Protein AF-A0A0P9PLM7-F1 (afdb_monomer_lite)

Secondary structure (DSSP, 8-state):
--------TT---S---SSSHHHHHHHHHHHHHTT-HHHHHHHHTTBTSTTSB--TT--SPPPSS--S----HHHHHHHHHHT----B-HHHHTTS-HHHHHTS-HHHH-SS---BSS-----PPPTT----TTSTTSS--

Foldseek 3Di:
DDDPPPVPVDPPPPPDDQDDDVLVVLLLVLLVLLVNNPVLLVLQQQELDVVRYHQPDDPDDRDPDDDRGRDGSVSSNVSSQVRHDAEDEVVNPVVDDPVRVVPDDPVRVDPGYHDHPDDPDPPPPPPPDDDDPPPPPPPDD

Sequence (141 aa):
MPESKVLLQGSQTDGTPAGGWPALSAVNKHLLHQHVLIKGNRTLLSMNKPGGFDCPSCSWPDPKKPHTFEYCENGAKALAWESTKKRVTPEFFARHTVSELATWKQKAVLPSRCATTQPLTNTCPSPGTRRSPRSAQSCAA

pLDDT: mean 70.5, std 19.1, range [29.73, 92.06]

Organism: NCBI:txid264451

Radius of gyration: 21.12 Å; chains: 1; bounding box: 61×37×47 Å

Structure (mmCIF, N/CA/C/O backbone):
data_AF-A0A0P9PLM7-F1
#
_entry.id   AF-A0A0P9PLM7-F1
#
loop_
_atom_site.group_PDB
_atom_site.id
_atom_site.type_symbol
_atom_site.label_atom_id
_atom_site.label_alt_id
_atom_site.label_comp_id
_atom_site.label_asym_id
_atom_site.label_entity_id
_atom_site.label_seq_id
_atom_site.pdbx_PDB_ins_code
_atom_site.Cartn_x
_atom_site.Cartn_y
_atom_site.Cartn_z
_atom_site.occupancy
_atom_site.B_iso_or_equiv
_atom_site.auth_seq_id
_atom_site.auth_comp_id
_atom_site.auth_asym_id
_atom_site.auth_atom_id
_atom_site.pdbx_PDB_model_num
ATOM 1 N N . MET A 1 1 ? 8.223 26.506 28.404 1.00 34.44 1 MET A N 1
ATOM 2 C CA . MET A 1 1 ? 7.421 25.383 27.872 1.00 34.44 1 MET A CA 1
ATOM 3 C C . MET A 1 1 ? 8.406 24.427 27.217 1.00 34.44 1 MET A C 1
ATOM 5 O O . MET A 1 1 ? 9.002 24.849 26.236 1.00 34.44 1 MET A O 1
ATOM 9 N N . PRO A 1 2 ? 8.723 23.250 27.787 1.00 43.53 2 PRO A N 1
ATOM 10 C CA . PRO A 1 2 ? 9.725 22.387 27.177 1.00 43.53 2 PRO A CA 1
ATOM 11 C C . PRO A 1 2 ? 9.140 21.746 25.915 1.00 43.53 2 PRO A C 1
ATOM 13 O O . PRO A 1 2 ? 8.027 21.222 25.934 1.00 43.53 2 PRO A O 1
ATOM 16 N N . GLU A 1 3 ? 9.891 21.837 24.821 1.00 45.88 3 GLU A N 1
ATOM 17 C CA . GLU A 1 3 ? 9.568 21.252 23.525 1.00 45.88 3 GLU A CA 1
ATOM 18 C C . GLU A 1 3 ? 9.430 19.733 23.662 1.00 45.88 3 GLU A C 1
AT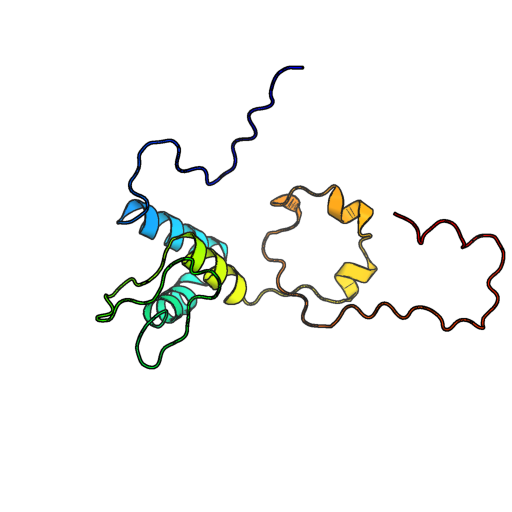OM 20 O O . GLU A 1 3 ? 10.404 19.000 23.848 1.00 45.88 3 GLU A O 1
ATOM 25 N N . SER A 1 4 ? 8.198 19.236 23.574 1.00 47.47 4 SER A N 1
ATOM 26 C CA . SER A 1 4 ? 7.952 17.813 23.408 1.00 47.47 4 SER A CA 1
ATOM 27 C C . SER A 1 4 ? 8.501 17.400 22.044 1.00 47.47 4 SER A C 1
ATOM 29 O O . SER A 1 4 ? 7.875 17.672 21.017 1.00 47.47 4 SER A O 1
ATOM 31 N N . LYS A 1 5 ? 9.661 16.732 22.024 1.00 44.88 5 LYS A N 1
ATOM 32 C CA . LYS A 1 5 ? 10.126 15.953 20.870 1.00 44.88 5 LYS A CA 1
ATOM 33 C C . LYS A 1 5 ? 9.102 14.856 20.588 1.00 44.88 5 LYS A C 1
ATOM 35 O O . LYS A 1 5 ? 9.224 13.724 21.054 1.00 44.88 5 LYS A O 1
ATOM 40 N N . VAL A 1 6 ? 8.071 15.198 19.826 1.00 44.78 6 VAL A N 1
ATOM 41 C CA . VAL A 1 6 ? 7.269 14.219 19.109 1.00 44.78 6 VAL A CA 1
ATOM 42 C C . VAL A 1 6 ? 8.224 13.612 18.092 1.00 44.78 6 VAL A C 1
ATOM 44 O O . VAL A 1 6 ? 8.564 14.241 17.094 1.00 44.78 6 VAL A O 1
ATOM 47 N N . LEU A 1 7 ? 8.722 12.411 18.385 1.00 40.00 7 LEU A N 1
ATOM 48 C CA . LEU A 1 7 ? 9.387 11.568 17.399 1.00 40.00 7 LEU A CA 1
ATOM 49 C C . LEU A 1 7 ? 8.360 11.292 16.299 1.00 40.00 7 LEU A C 1
ATOM 51 O O . LEU A 1 7 ? 7.539 10.382 16.416 1.00 40.00 7 LEU A O 1
ATOM 55 N N . LEU A 1 8 ? 8.368 12.128 15.260 1.00 42.78 8 LEU A N 1
ATOM 56 C CA . LEU A 1 8 ? 7.643 11.875 14.028 1.00 42.78 8 LEU A CA 1
ATOM 57 C C . LEU A 1 8 ? 8.208 10.576 13.474 1.00 42.78 8 LEU A C 1
ATOM 59 O O . LEU A 1 8 ? 9.338 10.517 12.992 1.00 42.78 8 LEU A O 1
ATOM 63 N N . GLN A 1 9 ? 7.440 9.508 13.638 1.00 43.66 9 GLN A N 1
ATOM 64 C CA . GLN A 1 9 ? 7.828 8.175 13.223 1.00 43.66 9 GLN A CA 1
ATOM 65 C C . GLN A 1 9 ? 7.875 8.163 11.688 1.00 43.66 9 GLN A C 1
ATOM 67 O O . GLN A 1 9 ? 6.863 7.940 11.028 1.00 43.66 9 GLN A O 1
ATOM 72 N N . GLY A 1 10 ? 9.045 8.499 11.138 1.00 45.50 10 GLY A N 1
ATOM 73 C CA . GLY A 1 10 ? 9.268 8.713 9.708 1.00 45.50 10 GLY A CA 1
ATOM 74 C C . GL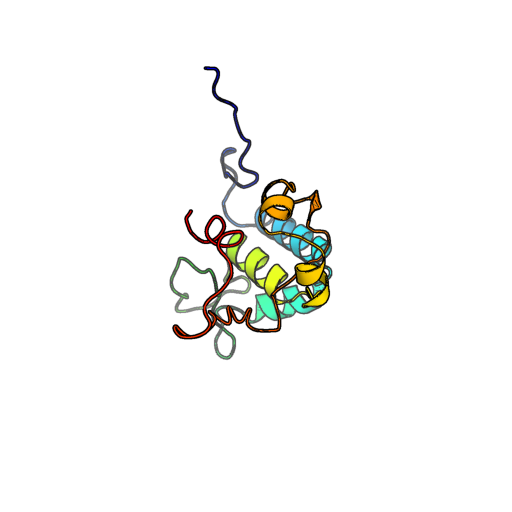Y A 1 10 ? 10.227 9.853 9.342 1.00 45.50 10 GLY A C 1
ATOM 75 O O . GLY A 1 10 ? 10.494 10.020 8.156 1.00 45.50 10 GLY A O 1
ATOM 76 N N . SER A 1 11 ? 10.757 10.644 10.289 1.00 48.56 11 SER A N 1
ATOM 77 C CA . SER A 1 11 ? 11.808 11.608 9.936 1.00 48.56 11 SER A CA 1
ATOM 78 C C . SER A 1 11 ? 13.135 10.879 9.708 1.00 48.56 11 SER A C 1
ATOM 80 O O . SER A 1 11 ? 13.689 10.299 10.639 1.00 48.56 11 SER A O 1
ATOM 82 N N . GLN A 1 12 ? 13.629 10.931 8.471 1.00 53.66 12 GLN A N 1
ATOM 83 C CA . GLN A 1 12 ? 14.920 10.415 7.995 1.00 53.66 12 GLN A CA 1
ATOM 84 C C . GLN A 1 12 ? 16.101 11.178 8.638 1.00 53.66 12 GLN A C 1
ATOM 86 O O . GLN A 1 12 ? 16.840 11.888 7.961 1.00 53.66 12 GLN A O 1
ATOM 91 N N . THR A 1 13 ? 16.234 11.148 9.965 1.00 50.28 13 THR A N 1
ATOM 92 C CA . THR A 1 13 ? 17.175 12.004 10.715 1.00 50.28 13 THR A CA 1
ATOM 93 C C . THR A 1 13 ? 18.515 11.341 11.024 1.00 50.28 13 THR A C 1
ATOM 95 O O . THR A 1 13 ? 19.354 11.959 11.667 1.00 50.28 13 THR A O 1
ATOM 98 N N . ASP A 1 14 ? 18.737 10.100 10.595 1.00 54.41 14 ASP A N 1
ATOM 99 C CA . ASP A 1 14 ? 19.935 9.308 10.904 1.00 54.41 14 ASP A CA 1
ATOM 100 C C . ASP A 1 14 ? 20.930 9.196 9.733 1.00 54.41 14 ASP A C 1
ATOM 102 O O . ASP A 1 14 ? 21.870 8.408 9.791 1.00 54.41 14 ASP A O 1
ATOM 106 N N . GLY A 1 15 ? 20.758 9.997 8.674 1.00 56.22 15 GLY A N 1
ATOM 107 C CA . GLY A 1 15 ? 21.659 9.991 7.513 1.00 56.22 15 GLY A CA 1
ATOM 108 C C . GLY A 1 15 ? 21.602 8.696 6.697 1.00 56.22 15 GLY A C 1
ATOM 109 O O . GLY A 1 15 ? 22.450 8.473 5.831 1.00 56.22 15 GLY A O 1
ATOM 110 N N . THR A 1 16 ? 20.616 7.834 6.959 1.00 60.97 16 THR A N 1
ATOM 111 C CA . THR A 1 16 ? 20.413 6.616 6.183 1.00 60.97 16 THR A CA 1
ATOM 112 C C . THR A 1 16 ? 19.925 6.954 4.770 1.00 60.97 16 THR A C 1
ATOM 114 O O . THR A 1 16 ? 19.148 7.896 4.579 1.00 60.97 16 THR A O 1
ATOM 117 N N . PRO A 1 17 ? 20.381 6.217 3.738 1.00 60.41 17 PRO A N 1
ATOM 118 C CA . PRO A 1 17 ? 19.915 6.437 2.378 1.00 60.41 17 PRO A CA 1
ATOM 119 C C . PRO A 1 17 ? 18.392 6.308 2.284 1.00 60.41 17 PRO A C 1
ATOM 121 O O . PRO A 1 17 ? 17.804 5.354 2.789 1.00 60.41 17 PRO A O 1
ATOM 124 N N . ALA A 1 18 ? 17.754 7.233 1.564 1.00 62.78 18 ALA A N 1
ATOM 125 C CA . ALA A 1 18 ? 16.307 7.209 1.339 1.00 62.78 18 ALA A CA 1
ATOM 126 C C . ALA A 1 18 ? 15.826 6.012 0.486 1.00 62.78 18 ALA A C 1
ATOM 128 O O . ALA A 1 18 ? 14.624 5.784 0.360 1.00 62.78 18 ALA A O 1
ATOM 129 N N . GLY A 1 19 ? 16.755 5.245 -0.093 1.00 71.44 19 GLY A N 1
ATOM 130 C CA . GLY A 1 19 ? 16.495 4.056 -0.899 1.00 71.44 19 GLY A CA 1
ATOM 131 C C . GLY A 1 19 ? 17.490 2.928 -0.615 1.00 71.44 19 GLY A C 1
ATOM 132 O O . GLY A 1 19 ? 18.464 3.095 0.115 1.00 71.44 19 GLY A O 1
ATOM 133 N N . GLY A 1 20 ? 17.245 1.757 -1.203 1.00 79.31 20 GLY A N 1
ATOM 134 C CA . GLY A 1 20 ? 18.077 0.562 -1.029 1.00 79.31 20 GLY A CA 1
ATOM 135 C C . GLY A 1 20 ? 17.477 -0.469 -0.071 1.00 79.31 20 GLY A C 1
ATOM 136 O O . GLY A 1 20 ? 16.286 -0.446 0.242 1.00 79.31 20 GLY A O 1
ATOM 137 N N . TRP A 1 21 ? 18.305 -1.412 0.380 1.00 83.75 21 TRP A N 1
ATOM 138 C CA . TRP A 1 21 ? 17.864 -2.553 1.194 1.00 83.75 21 TRP A CA 1
ATOM 139 C C . TRP A 1 21 ? 17.117 -2.182 2.489 1.00 83.75 21 TRP A C 1
ATOM 141 O O . TRP A 1 21 ? 16.093 -2.813 2.768 1.00 83.75 21 TRP A O 1
ATOM 151 N N . PRO A 1 22 ? 17.550 -1.169 3.266 1.00 81.81 22 PRO A N 1
ATOM 152 C CA . PRO A 1 22 ? 16.818 -0.740 4.459 1.00 81.81 22 PRO A CA 1
ATOM 153 C C . PRO A 1 22 ? 15.398 -0.254 4.141 1.00 81.81 22 PRO A C 1
ATOM 155 O O . PRO A 1 22 ? 14.443 -0.679 4.795 1.00 81.81 22 PRO A O 1
ATOM 158 N N . ALA A 1 23 ? 15.241 0.548 3.083 1.00 81.12 23 ALA A N 1
ATOM 159 C CA . ALA A 1 23 ? 13.938 1.029 2.627 1.00 81.12 23 ALA A CA 1
ATOM 160 C C . ALA A 1 23 ? 13.044 -0.131 2.154 1.00 81.12 23 ALA A C 1
ATOM 162 O O . ALA A 1 23 ? 11.874 -0.212 2.527 1.00 81.12 23 ALA A O 1
ATOM 163 N N . LEU A 1 24 ? 13.599 -1.093 1.407 1.00 84.19 24 LEU A N 1
ATOM 164 C CA . LEU A 1 24 ? 12.857 -2.278 0.965 1.00 84.19 24 LEU A CA 1
ATOM 165 C C . LEU A 1 24 ? 12.391 -3.148 2.146 1.00 84.19 24 LEU A C 1
ATOM 167 O O . LEU A 1 24 ? 11.263 -3.645 2.152 1.00 84.19 24 LEU A O 1
ATOM 171 N N . SER A 1 25 ? 13.232 -3.307 3.170 1.00 86.19 25 SER A N 1
ATOM 172 C CA . SER A 1 25 ? 12.879 -4.022 4.402 1.00 86.19 25 SER A CA 1
ATOM 173 C C . SER A 1 25 ? 11.742 -3.324 5.159 1.00 86.19 25 SER A C 1
ATOM 175 O O . SER A 1 25 ? 10.770 -3.972 5.562 1.00 86.19 25 SER A O 1
ATOM 177 N N . ALA A 1 26 ? 11.801 -1.994 5.280 1.00 83.94 26 ALA A N 1
ATOM 178 C CA . ALA A 1 26 ? 10.741 -1.192 5.890 1.00 83.94 26 ALA A CA 1
ATOM 179 C C . ALA A 1 26 ? 9.404 -1.336 5.139 1.00 83.94 26 ALA A C 1
ATOM 181 O O . ALA A 1 26 ? 8.357 -1.544 5.764 1.00 83.94 26 ALA A O 1
ATOM 182 N N . VAL A 1 27 ? 9.442 -1.320 3.803 1.00 87.38 27 VAL A N 1
ATOM 183 C CA . VAL A 1 27 ? 8.273 -1.571 2.949 1.00 87.38 27 VAL A CA 1
ATOM 184 C C . VAL A 1 27 ? 7.697 -2.965 3.190 1.00 87.38 27 VAL A C 1
ATOM 186 O O . VAL A 1 27 ? 6.504 -3.091 3.468 1.00 87.38 27 VAL A O 1
ATOM 189 N N . ASN A 1 28 ? 8.523 -4.013 3.161 1.00 88.75 28 ASN A N 1
ATOM 190 C CA . ASN A 1 28 ? 8.067 -5.387 3.393 1.00 88.75 28 ASN A CA 1
ATOM 191 C C . ASN A 1 28 ? 7.445 -5.571 4.781 1.00 88.75 28 ASN A C 1
ATOM 193 O O . ASN A 1 28 ? 6.402 -6.216 4.909 1.00 88.75 28 ASN A O 1
ATOM 197 N N . LYS A 1 29 ? 8.022 -4.951 5.817 1.00 86.62 29 LYS A N 1
ATOM 198 C CA . LYS A 1 29 ? 7.432 -4.929 7.161 1.00 86.62 29 LYS A CA 1
ATOM 199 C C . LYS A 1 29 ? 6.050 -4.278 7.151 1.00 86.62 29 LYS A C 1
ATOM 201 O O . LYS A 1 29 ? 5.127 -4.786 7.785 1.00 86.62 29 LYS A O 1
ATOM 206 N N . HIS A 1 30 ? 5.871 -3.191 6.406 1.00 85.00 30 HIS A N 1
ATOM 207 C CA . HIS A 1 30 ? 4.572 -2.538 6.298 1.00 85.00 30 HIS A CA 1
ATOM 208 C C . HIS A 1 30 ? 3.545 -3.391 5.533 1.00 85.00 30 HIS A C 1
ATOM 210 O O . HIS A 1 30 ? 2.410 -3.544 5.986 1.00 85.00 30 HIS A O 1
ATOM 216 N N . LEU A 1 31 ? 3.947 -4.022 4.426 1.00 86.62 31 LEU A N 1
ATOM 217 C CA . LEU A 1 31 ? 3.097 -4.945 3.667 1.00 86.62 31 LEU A CA 1
ATOM 218 C C . LEU A 1 31 ? 2.656 -6.154 4.507 1.00 86.62 31 LEU A C 1
ATOM 220 O O . LEU A 1 31 ? 1.500 -6.579 4.422 1.00 86.62 31 LEU A O 1
ATOM 224 N N . LEU A 1 32 ? 3.555 -6.679 5.345 1.00 88.00 32 LEU A N 1
ATOM 225 C CA . LEU A 1 32 ? 3.252 -7.711 6.338 1.00 88.00 32 LEU A CA 1
ATOM 226 C C . LEU A 1 32 ? 2.214 -7.224 7.352 1.00 88.00 32 LEU A C 1
ATOM 228 O O . LEU A 1 32 ? 1.185 -7.874 7.528 1.00 88.00 32 LEU A O 1
ATOM 232 N N . HIS A 1 33 ? 2.426 -6.053 7.960 1.00 84.00 33 HIS A N 1
ATOM 233 C CA . HIS A 1 33 ? 1.470 -5.462 8.905 1.00 84.00 33 HIS A CA 1
ATOM 234 C C . HIS A 1 33 ? 0.071 -5.287 8.283 1.00 84.00 33 HIS A C 1
ATOM 236 O O . HIS A 1 33 ? -0.948 -5.553 8.930 1.00 84.00 33 HIS A O 1
ATOM 242 N N . GLN A 1 34 ? -0.003 -4.910 7.005 1.00 83.12 34 GLN A N 1
ATOM 243 C CA . GLN A 1 34 ? -1.268 -4.736 6.286 1.00 83.12 34 GLN A CA 1
ATOM 244 C C . GLN A 1 34 ? -1.870 -6.033 5.722 1.00 83.12 34 GLN A C 1
ATOM 246 O O . GLN A 1 34 ? -2.978 -5.992 5.183 1.00 83.12 34 GLN A O 1
ATOM 251 N N . HIS A 1 35 ? -1.212 -7.184 5.916 1.00 85.56 35 HIS A N 1
ATOM 252 C CA . HIS A 1 35 ? -1.635 -8.505 5.430 1.00 85.56 35 HIS A CA 1
ATOM 253 C C . HIS A 1 35 ? -1.758 -8.574 3.897 1.00 85.56 35 HIS A C 1
ATOM 255 O O . HIS A 1 35 ? -2.636 -9.242 3.350 1.00 85.56 35 HIS A O 1
ATOM 261 N N . VAL A 1 36 ? -0.871 -7.870 3.189 1.00 87.88 36 VAL A N 1
ATOM 262 C CA . VAL A 1 36 ? -0.859 -7.776 1.720 1.00 87.88 36 VAL A CA 1
ATOM 263 C C . VAL A 1 36 ? 0.513 -8.090 1.130 1.00 87.88 36 VAL A C 1
ATOM 265 O O . VAL A 1 36 ? 0.806 -7.651 0.029 1.00 87.88 36 VAL A O 1
ATOM 268 N N . LEU A 1 37 ? 1.362 -8.865 1.812 1.00 89.81 37 LEU A N 1
ATOM 269 C CA . LEU A 1 37 ? 2.743 -9.096 1.368 1.00 89.81 37 LEU A CA 1
ATOM 270 C C . LEU A 1 37 ? 2.850 -9.585 -0.085 1.00 89.81 37 LEU A C 1
ATOM 272 O O . LEU A 1 37 ? 3.600 -9.007 -0.862 1.00 89.81 37 LEU A O 1
ATOM 276 N N . ILE A 1 38 ? 2.085 -10.609 -0.470 1.00 89.81 38 ILE A N 1
ATOM 277 C CA . ILE A 1 38 ? 2.164 -11.181 -1.825 1.00 89.81 38 ILE A CA 1
ATOM 278 C C . ILE A 1 38 ? 1.499 -10.252 -2.847 1.00 89.81 38 ILE A C 1
ATOM 280 O O . ILE A 1 38 ? 2.129 -9.827 -3.814 1.00 89.81 38 ILE A O 1
ATOM 284 N N . LYS A 1 39 ? 0.219 -9.916 -2.626 1.00 88.69 39 LYS A N 1
ATOM 285 C CA . LYS A 1 39 ? -0.560 -9.082 -3.555 1.00 88.69 39 LYS A CA 1
ATOM 286 C C . LYS A 1 39 ? 0.055 -7.689 -3.701 1.00 88.69 39 LYS A C 1
ATOM 288 O O . LYS A 1 39 ? 0.211 -7.216 -4.815 1.00 88.69 39 LYS A O 1
ATOM 293 N N . GLY A 1 40 ? 0.434 -7.071 -2.588 1.00 88.75 40 GLY A N 1
ATOM 294 C CA . GLY A 1 40 ? 1.054 -5.754 -2.540 1.00 88.75 40 GLY A CA 1
ATOM 295 C C . GLY A 1 40 ? 2.398 -5.728 -3.257 1.00 88.75 40 GLY A C 1
ATOM 296 O O . GLY A 1 40 ? 2.581 -4.861 -4.097 1.00 88.75 40 GLY A O 1
ATOM 297 N N . ASN A 1 41 ? 3.288 -6.708 -3.044 1.00 91.00 41 ASN A N 1
ATOM 298 C CA . ASN A 1 41 ? 4.545 -6.768 -3.802 1.00 91.00 41 ASN A CA 1
ATOM 299 C C . ASN A 1 41 ? 4.318 -6.972 -5.307 1.00 91.00 41 ASN A C 1
ATOM 301 O O . ASN A 1 41 ? 4.965 -6.311 -6.114 1.00 91.00 41 ASN A O 1
ATOM 305 N N . ARG A 1 42 ? 3.370 -7.826 -5.713 1.00 91.62 42 ARG A N 1
ATOM 306 C CA . ARG A 1 42 ? 3.021 -7.981 -7.137 1.00 91.62 42 ARG A CA 1
ATOM 307 C C . ARG A 1 42 ? 2.521 -6.666 -7.746 1.00 91.62 42 ARG A C 1
ATOM 309 O O . ARG A 1 42 ? 2.901 -6.324 -8.864 1.00 91.62 42 ARG A O 1
ATOM 316 N N . THR A 1 43 ? 1.686 -5.938 -7.013 1.00 91.25 43 THR A N 1
ATOM 317 C CA . THR A 1 43 ? 1.175 -4.636 -7.444 1.00 91.25 43 THR A CA 1
ATOM 318 C C . THR A 1 43 ? 2.296 -3.590 -7.489 1.00 91.25 43 THR A C 1
ATOM 320 O O . THR A 1 43 ? 2.411 -2.889 -8.485 1.00 91.25 43 THR A O 1
ATOM 323 N N . LEU A 1 44 ? 3.197 -3.550 -6.502 1.00 91.19 44 LEU A N 1
ATOM 324 C CA . LEU A 1 44 ? 4.378 -2.674 -6.505 1.00 91.19 44 LEU A CA 1
ATOM 325 C C . LEU A 1 44 ? 5.282 -2.912 -7.713 1.00 91.19 44 LEU A C 1
ATOM 327 O O . LEU A 1 44 ? 5.754 -1.965 -8.331 1.00 91.19 44 LEU A O 1
ATOM 331 N N . LEU A 1 45 ? 5.485 -4.173 -8.096 1.00 92.06 45 LEU A N 1
ATOM 332 C CA . LEU A 1 45 ? 6.269 -4.520 -9.280 1.00 92.06 45 LEU A CA 1
ATOM 333 C C . LEU A 1 45 ? 5.613 -4.092 -10.596 1.00 92.06 45 LEU A C 1
ATOM 335 O O . LEU A 1 45 ? 6.293 -4.137 -11.616 1.00 92.06 45 LEU A O 1
ATOM 339 N N . SER A 1 46 ? 4.338 -3.703 -10.586 1.00 91.19 46 SER A N 1
ATOM 340 C CA . SER A 1 46 ? 3.619 -3.166 -11.749 1.00 91.19 46 SER A CA 1
ATOM 341 C C . SER A 1 46 ? 3.459 -1.642 -11.682 1.00 91.19 46 SER A C 1
ATOM 343 O O . SER A 1 46 ? 2.886 -1.055 -12.591 1.00 91.19 46 SER A O 1
ATOM 345 N N . MET A 1 47 ? 3.926 -1.001 -10.612 1.00 90.75 47 MET A N 1
ATOM 346 C CA . MET A 1 47 ? 3.786 0.437 -10.402 1.00 90.75 47 MET A CA 1
ATOM 347 C C . MET A 1 47 ? 4.848 1.203 -11.195 1.00 90.75 47 MET A C 1
ATOM 349 O O . MET A 1 47 ? 6.000 0.767 -11.221 1.00 90.75 47 MET A O 1
ATOM 353 N N . ASN A 1 48 ? 4.465 2.323 -11.816 1.00 89.62 48 ASN A N 1
ATOM 354 C CA . ASN A 1 48 ? 5.331 3.199 -12.619 1.00 89.62 48 ASN A CA 1
ATOM 355 C C . ASN A 1 48 ? 6.055 2.453 -13.759 1.00 89.62 48 ASN A C 1
ATOM 357 O O . ASN A 1 48 ? 7.230 2.680 -14.056 1.00 89.62 48 ASN A O 1
ATOM 361 N N . LYS A 1 49 ? 5.356 1.494 -14.380 1.00 89.56 49 LYS A N 1
ATOM 362 C CA . LYS A 1 49 ? 5.854 0.699 -15.512 1.00 89.56 49 LYS A CA 1
ATOM 363 C C . LYS A 1 49 ? 4.897 0.766 -16.702 1.00 89.56 49 LYS A C 1
ATOM 365 O O . LYS A 1 49 ? 3.692 0.904 -16.500 1.00 89.56 49 LYS A O 1
ATOM 370 N N . PRO A 1 50 ? 5.397 0.588 -17.940 1.00 88.25 50 PRO A N 1
ATOM 371 C CA . PRO A 1 50 ? 4.563 0.456 -19.129 1.00 88.25 50 PRO A CA 1
ATOM 372 C C . PRO A 1 50 ? 3.510 -0.645 -18.960 1.00 88.25 50 PRO A C 1
ATOM 374 O O . PRO A 1 50 ? 3.842 -1.774 -18.602 1.00 88.25 50 PRO A O 1
ATOM 377 N N . GLY A 1 51 ? 2.240 -0.311 -19.208 1.00 86.62 51 GLY A N 1
ATOM 378 C CA . GLY A 1 51 ? 1.106 -1.226 -19.002 1.00 86.62 51 GLY A CA 1
ATOM 379 C C . GLY A 1 51 ? 0.745 -1.479 -17.531 1.00 86.62 51 GLY A C 1
ATOM 380 O O . GLY A 1 51 ? -0.091 -2.333 -17.244 1.00 86.62 51 GLY A O 1
ATOM 381 N N . GLY A 1 52 ? 1.394 -0.765 -16.613 1.00 90.25 52 GLY A N 1
ATOM 382 C CA . GLY A 1 52 ? 1.128 -0.752 -15.186 1.00 90.25 52 GLY A CA 1
ATOM 383 C C . GLY A 1 52 ? 0.177 0.371 -14.780 1.00 90.25 52 GLY A C 1
ATOM 384 O O . GLY A 1 52 ? -0.742 0.725 -15.516 1.00 90.25 52 GLY A O 1
ATOM 385 N N . PHE A 1 53 ? 0.400 0.920 -13.590 1.00 90.06 53 PHE A N 1
ATOM 386 C CA . PHE A 1 53 ? -0.358 2.057 -13.068 1.00 90.06 53 PHE A CA 1
ATOM 387 C C . PHE A 1 53 ? 0.563 3.040 -12.346 1.00 90.06 53 PHE A C 1
ATOM 389 O O . PHE A 1 53 ? 1.633 2.657 -11.861 1.00 90.06 53 PHE A O 1
ATOM 396 N N . ASP A 1 54 ? 0.097 4.278 -12.223 1.00 88.50 54 ASP A N 1
ATOM 397 C CA . ASP A 1 54 ? 0.862 5.348 -11.599 1.00 88.50 54 ASP A CA 1
ATOM 398 C C . ASP A 1 54 ? 0.739 5.295 -10.077 1.00 88.50 54 ASP A C 1
ATOM 400 O O . ASP A 1 54 ? -0.329 5.098 -9.488 1.00 88.50 54 ASP A O 1
ATOM 404 N N . CYS A 1 55 ? 1.869 5.488 -9.423 1.00 87.56 55 CYS A N 1
ATOM 405 C CA . CYS A 1 55 ? 1.982 5.594 -7.983 1.00 87.56 55 CYS A CA 1
ATOM 406 C C . CYS A 1 55 ? 1.117 6.753 -7.439 1.00 87.56 55 CYS A C 1
ATOM 408 O O . CYS A 1 55 ? 1.380 7.918 -7.749 1.00 87.56 55 CYS A O 1
ATOM 410 N N . PRO A 1 56 ? 0.136 6.482 -6.552 1.00 80.69 56 PRO A N 1
ATOM 411 C CA . PRO A 1 56 ? -0.856 7.478 -6.124 1.00 80.69 56 PRO A CA 1
ATOM 412 C C . PRO A 1 56 ? -0.284 8.579 -5.223 1.00 80.69 56 PRO A C 1
ATOM 414 O O . PRO A 1 56 ? -0.963 9.558 -4.932 1.00 80.69 56 PRO A O 1
ATOM 417 N N . SER A 1 57 ? 0.948 8.411 -4.738 1.00 76.69 57 SER A N 1
ATOM 418 C CA . SER A 1 57 ? 1.609 9.366 -3.848 1.00 76.69 57 SER A CA 1
ATOM 419 C C . SER A 1 57 ? 3.005 9.756 -4.338 1.00 76.69 57 SER A C 1
ATOM 421 O O . SER A 1 57 ? 3.864 10.104 -3.524 1.00 76.69 57 SER A O 1
ATOM 423 N N . CYS A 1 58 ? 3.282 9.616 -5.636 1.00 74.44 58 CYS A N 1
ATOM 424 C CA . CYS A 1 58 ? 4.612 9.898 -6.152 1.00 74.44 58 CYS A CA 1
ATOM 425 C C . CYS A 1 58 ? 4.868 11.398 -6.274 1.00 74.44 58 CYS A C 1
ATOM 427 O O . CYS A 1 58 ? 4.031 12.169 -6.731 1.00 74.44 58 CYS A O 1
ATOM 429 N N . SER A 1 59 ? 6.054 11.802 -5.820 1.00 71.56 59 SER A N 1
ATOM 430 C CA . SER A 1 59 ? 6.512 13.194 -5.850 1.00 71.56 59 SER A CA 1
ATOM 431 C C . SER A 1 59 ? 7.504 13.461 -6.991 1.00 71.56 59 SER A C 1
ATOM 433 O O . SER A 1 59 ? 7.968 14.588 -7.130 1.00 71.56 59 SER A O 1
ATOM 435 N N . TRP A 1 60 ? 7.826 12.444 -7.802 1.00 74.06 60 TRP A N 1
ATOM 436 C CA . TRP A 1 60 ? 8.761 12.526 -8.928 1.00 74.06 60 TRP A CA 1
ATOM 437 C C . TRP A 1 60 ? 8.172 11.913 -10.202 1.00 74.06 60 TRP A C 1
ATOM 439 O O . TRP A 1 60 ? 7.375 10.980 -10.093 1.00 74.06 60 TRP A O 1
ATOM 449 N N . PRO A 1 61 ? 8.558 12.431 -11.385 1.00 77.75 61 PRO A N 1
ATOM 450 C CA . PRO A 1 61 ? 8.120 11.900 -12.669 1.00 77.75 61 PRO A CA 1
ATOM 451 C C . PRO A 1 61 ? 8.736 10.529 -12.951 1.00 77.75 61 PRO A C 1
ATOM 453 O O . PRO A 1 61 ? 9.869 10.253 -12.548 1.00 77.75 61 PRO A O 1
ATOM 456 N N . ASP A 1 62 ? 8.011 9.714 -13.711 1.00 81.50 62 ASP A N 1
ATOM 457 C CA . ASP A 1 62 ? 8.472 8.386 -14.097 1.00 81.50 62 ASP A CA 1
ATOM 458 C C . ASP A 1 62 ? 9.703 8.453 -15.014 1.00 81.50 62 ASP A C 1
ATOM 460 O O . ASP A 1 62 ? 9.792 9.305 -15.912 1.00 81.50 62 ASP A O 1
ATOM 464 N N . PRO A 1 63 ? 10.679 7.549 -14.832 1.00 77.94 63 PRO A N 1
ATOM 465 C CA . PRO A 1 63 ? 11.860 7.528 -15.673 1.00 77.94 63 PRO A CA 1
ATOM 466 C C . PRO A 1 63 ? 11.537 7.016 -17.079 1.00 77.94 63 PRO A C 1
ATOM 468 O O . PRO A 1 63 ? 10.739 6.104 -17.282 1.00 77.94 63 PRO A O 1
ATOM 471 N N . LYS A 1 64 ? 12.276 7.521 -18.077 1.00 81.56 64 LYS A N 1
ATOM 472 C CA . LYS A 1 64 ? 12.188 7.039 -19.472 1.00 81.56 64 LYS A CA 1
ATOM 473 C C . LYS A 1 64 ? 12.482 5.538 -19.613 1.00 81.56 64 LYS A C 1
ATOM 475 O O . LYS A 1 64 ? 12.043 4.915 -20.574 1.00 81.56 64 LYS A O 1
ATOM 480 N N . LYS A 1 65 ? 13.286 4.981 -18.701 1.00 85.50 65 LYS A N 1
ATOM 481 C CA . LYS A 1 65 ? 13.629 3.558 -18.627 1.00 85.50 65 LYS A CA 1
ATOM 482 C C . LYS A 1 65 ? 13.308 3.062 -17.212 1.00 85.50 65 LYS A C 1
ATOM 484 O O . LYS A 1 65 ? 14.086 3.365 -16.313 1.00 85.50 65 LYS A O 1
ATOM 489 N N . PRO A 1 66 ? 12.197 2.339 -17.010 1.00 84.25 66 PRO A N 1
ATOM 490 C CA . PRO A 1 66 ? 11.806 1.855 -15.692 1.00 84.25 66 PRO A CA 1
ATOM 491 C C . PRO A 1 66 ? 12.718 0.715 -15.226 1.00 84.25 66 PRO A C 1
ATOM 493 O O . PRO A 1 66 ? 12.996 -0.231 -15.967 1.00 84.25 66 PRO A O 1
ATOM 496 N N . HIS A 1 67 ? 13.154 0.785 -13.977 1.00 85.88 67 HIS A N 1
ATOM 497 C CA . 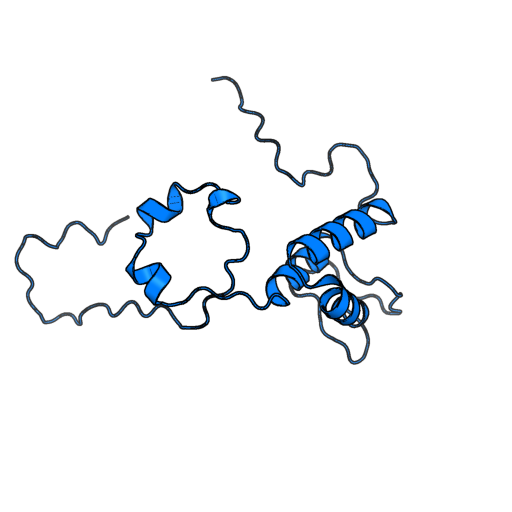HIS A 1 67 ? 13.846 -0.271 -13.255 1.00 85.88 67 HIS A CA 1
ATOM 498 C C . HIS A 1 67 ? 12.854 -1.209 -12.546 1.00 85.88 67 HIS A C 1
ATOM 500 O O . HIS A 1 67 ? 11.630 -1.109 -12.653 1.00 85.88 67 HIS A O 1
ATOM 506 N N . THR A 1 68 ? 13.382 -2.191 -11.812 1.00 85.31 68 THR A N 1
ATOM 507 C CA . THR A 1 68 ? 12.557 -3.171 -11.093 1.00 85.31 68 THR A CA 1
ATOM 508 C C . THR A 1 68 ? 11.718 -2.528 -9.985 1.00 85.31 68 THR A C 1
ATOM 510 O O . THR A 1 68 ? 10.572 -2.943 -9.793 1.00 85.31 68 THR A O 1
ATOM 513 N N . PHE A 1 69 ? 12.269 -1.518 -9.304 1.00 86.38 69 PHE A N 1
ATOM 514 C CA . PHE A 1 69 ? 11.685 -0.846 -8.142 1.00 86.38 69 PHE A CA 1
ATOM 515 C C . PHE A 1 69 ? 11.535 0.655 -8.405 1.00 86.38 69 PHE A C 1
ATOM 517 O O . PHE A 1 69 ? 12.391 1.446 -8.021 1.00 86.38 69 PHE A O 1
ATOM 524 N N . GLU A 1 70 ? 10.441 1.035 -9.060 1.00 87.06 70 GLU A N 1
ATOM 525 C CA . GLU A 1 70 ? 10.136 2.429 -9.404 1.00 87.06 70 GLU A CA 1
ATOM 526 C C . GLU A 1 70 ? 9.197 3.069 -8.388 1.00 87.06 70 GLU A C 1
ATOM 528 O O . GLU A 1 70 ? 8.104 3.514 -8.716 1.00 87.06 70 GLU A O 1
ATOM 533 N N . TYR A 1 71 ? 9.576 3.054 -7.112 1.00 85.69 71 TYR A N 1
ATOM 534 C CA . TYR A 1 71 ? 8.745 3.623 -6.057 1.00 85.69 71 TYR A CA 1
ATOM 535 C C . TYR A 1 71 ? 9.526 3.966 -4.797 1.00 85.69 71 TYR A C 1
ATOM 537 O O . TYR A 1 71 ? 10.492 3.298 -4.432 1.00 85.69 71 TYR A O 1
ATOM 545 N N . CYS A 1 72 ? 9.057 4.990 -4.086 1.00 85.38 72 CYS A N 1
ATOM 546 C CA . CYS A 1 72 ? 9.571 5.341 -2.768 1.00 85.38 72 CYS A CA 1
ATOM 547 C C . CYS A 1 72 ? 8.834 4.582 -1.652 1.00 85.38 72 CYS A C 1
ATOM 549 O O . CYS A 1 72 ? 7.750 4.026 -1.853 1.00 85.38 72 CYS A O 1
ATOM 551 N N . GLU A 1 73 ? 9.400 4.592 -0.442 1.00 83.81 73 GLU A N 1
ATOM 552 C CA . GLU A 1 73 ? 8.800 3.952 0.736 1.00 83.81 73 GLU A CA 1
ATOM 553 C C . GLU A 1 73 ? 7.376 4.460 1.012 1.00 83.81 73 GLU A C 1
ATOM 555 O O . GLU A 1 73 ? 6.477 3.670 1.304 1.00 83.81 73 GLU A O 1
ATOM 560 N N . ASN A 1 74 ? 7.153 5.770 0.882 1.00 83.50 74 ASN A N 1
ATOM 561 C CA . ASN A 1 74 ? 5.842 6.378 1.106 1.00 83.50 74 ASN A CA 1
ATOM 562 C C . ASN A 1 74 ? 4.819 5.911 0.062 1.00 83.50 74 ASN A C 1
ATOM 564 O O . ASN A 1 74 ? 3.710 5.534 0.439 1.00 83.50 74 ASN A O 1
ATOM 568 N N . GLY A 1 75 ? 5.226 5.828 -1.210 1.00 87.50 75 GLY A N 1
ATOM 569 C CA . GLY A 1 75 ? 4.433 5.234 -2.291 1.00 87.50 75 GLY A CA 1
ATOM 570 C C . GLY A 1 75 ? 4.040 3.797 -1.994 1.00 87.50 75 GLY A C 1
ATOM 571 O O . GLY A 1 75 ? 2.877 3.415 -2.128 1.00 87.50 75 GLY A O 1
ATOM 572 N N . ALA A 1 76 ? 4.986 3.008 -1.491 1.00 88.44 76 ALA A N 1
ATOM 573 C CA . ALA A 1 76 ? 4.713 1.623 -1.159 1.00 88.44 76 ALA A CA 1
ATOM 574 C C . ALA A 1 76 ? 3.798 1.453 0.065 1.00 88.44 76 ALA A C 1
ATOM 576 O O . ALA A 1 76 ? 2.942 0.566 0.074 1.00 88.44 76 ALA A O 1
ATOM 577 N N . LYS A 1 77 ? 3.923 2.313 1.083 1.00 85.38 77 LYS A N 1
ATOM 578 C CA . LYS A 1 77 ? 3.010 2.339 2.239 1.00 85.38 77 LYS A CA 1
ATOM 579 C C . LYS A 1 77 ? 1.596 2.763 1.842 1.00 85.38 77 LYS A C 1
ATOM 581 O O . LYS A 1 77 ? 0.639 2.135 2.290 1.00 85.38 77 LYS A O 1
ATOM 586 N N . ALA A 1 78 ? 1.460 3.772 0.981 1.00 86.62 78 ALA A N 1
ATOM 587 C CA . ALA A 1 78 ? 0.167 4.200 0.452 1.00 86.62 78 ALA A CA 1
ATOM 588 C C . ALA A 1 78 ? -0.513 3.053 -0.310 1.00 86.62 78 ALA A C 1
ATOM 590 O O . ALA A 1 78 ? -1.646 2.685 -0.006 1.00 86.62 78 ALA A O 1
ATOM 591 N N . LEU A 1 79 ? 0.217 2.386 -1.208 1.00 89.00 79 LEU A N 1
ATOM 592 C CA . LEU A 1 79 ? -0.301 1.216 -1.914 1.00 89.00 79 LEU A CA 1
ATOM 593 C C . LEU A 1 79 ? -0.709 0.083 -0.959 1.00 89.00 79 LEU A C 1
ATOM 595 O O . LEU A 1 79 ? -1.725 -0.581 -1.173 1.00 89.00 79 LEU A O 1
ATOM 599 N N . ALA A 1 80 ? 0.076 -0.170 0.090 1.00 87.69 80 ALA A N 1
ATOM 600 C CA . ALA A 1 80 ? -0.238 -1.195 1.080 1.00 87.69 80 ALA A CA 1
ATOM 601 C C . ALA A 1 80 ? -1.571 -0.919 1.791 1.00 87.69 80 ALA A C 1
ATOM 603 O O . ALA A 1 80 ? -2.332 -1.856 2.051 1.00 87.69 80 ALA A O 1
ATOM 604 N N . TRP A 1 81 ? -1.854 0.355 2.076 1.00 83.56 81 TRP A N 1
ATOM 605 C CA . TRP A 1 81 ? -3.119 0.797 2.651 1.00 83.56 81 TRP A CA 1
ATOM 606 C C . TRP A 1 81 ? -4.290 0.568 1.696 1.00 83.56 81 TRP A C 1
ATOM 608 O O . TRP A 1 81 ? -5.300 -0.006 2.096 1.00 83.56 81 TRP A O 1
ATOM 618 N N . GLU A 1 82 ? -4.127 0.911 0.421 1.00 85.00 82 GLU A N 1
ATOM 619 C CA . GLU A 1 82 ? -5.170 0.719 -0.596 1.00 85.00 82 GLU A CA 1
ATOM 620 C C . GLU A 1 82 ? -5.405 -0.761 -0.937 1.00 85.00 82 GLU A C 1
ATOM 622 O O . GLU A 1 82 ? -6.521 -1.202 -1.219 1.00 85.00 82 GLU A O 1
ATOM 627 N N . SER A 1 83 ? -4.356 -1.579 -0.859 1.00 85.00 83 SER A N 1
ATOM 628 C CA . SER A 1 83 ? -4.409 -2.998 -1.226 1.00 85.00 83 SER A CA 1
ATOM 629 C C . SER A 1 83 ? -5.068 -3.885 -0.172 1.00 85.00 83 SER A C 1
ATOM 631 O O . SER A 1 83 ? -5.343 -5.063 -0.443 1.00 85.00 83 SER A O 1
ATOM 633 N N . THR A 1 84 ? -5.289 -3.370 1.038 1.00 81.31 84 THR A N 1
ATOM 634 C CA . THR A 1 84 ? -5.812 -4.169 2.141 1.00 81.31 84 THR A CA 1
ATOM 635 C C . THR A 1 84 ? -7.313 -4.438 1.992 1.00 81.31 84 THR A C 1
ATOM 637 O O . THR A 1 84 ? -8.059 -3.675 1.379 1.00 81.31 84 THR A O 1
ATOM 640 N N . LYS A 1 85 ? -7.779 -5.562 2.546 1.00 82.25 85 LYS A N 1
ATOM 641 C CA . LYS A 1 85 ? -9.181 -6.009 2.430 1.00 82.25 85 LYS A CA 1
ATOM 642 C C . LYS A 1 85 ? -10.096 -5.485 3.525 1.00 82.25 85 LYS A C 1
ATOM 644 O O . LYS A 1 85 ? -11.310 -5.625 3.410 1.00 82.25 85 LYS A O 1
ATOM 649 N N . LYS A 1 86 ? -9.540 -4.964 4.616 1.00 80.12 86 LYS A N 1
ATOM 650 C CA . LYS A 1 86 ? -10.368 -4.576 5.759 1.00 80.12 86 LYS A CA 1
ATOM 651 C C . LYS A 1 86 ? -11.233 -3.368 5.355 1.00 80.12 86 LYS A C 1
ATOM 653 O O . LYS A 1 86 ? -10.939 -2.739 4.345 1.00 80.12 86 LYS A O 1
ATOM 658 N N . ARG A 1 87 ? -12.349 -3.088 6.023 1.00 79.06 87 ARG A N 1
ATOM 659 C CA . ARG A 1 87 ? -13.284 -1.998 5.668 1.00 79.06 87 ARG A CA 1
ATOM 660 C C . ARG A 1 87 ? -13.969 -1.487 6.926 1.00 79.06 87 ARG A C 1
ATOM 662 O O . ARG A 1 87 ? -14.185 -2.259 7.857 1.00 79.06 87 ARG A O 1
ATOM 669 N N . VAL A 1 88 ? -14.281 -0.194 6.951 1.00 79.94 88 VAL A N 1
ATOM 670 C CA . VAL A 1 88 ? -15.143 0.402 7.978 1.00 79.94 88 VAL A CA 1
ATOM 671 C C . VAL A 1 88 ? -16.551 0.504 7.416 1.00 79.94 88 VAL A C 1
ATOM 673 O O . VAL A 1 88 ? -16.743 0.980 6.296 1.00 79.94 88 VAL A O 1
ATOM 676 N N . THR A 1 89 ? -17.519 0.020 8.186 1.00 81.75 89 THR A N 1
ATOM 677 C CA . THR A 1 89 ? -18.929 0.006 7.802 1.00 81.75 89 THR A CA 1
ATOM 678 C C . THR A 1 89 ? -19.667 1.211 8.396 1.00 81.75 89 THR A C 1
ATOM 680 O O . THR A 1 89 ? -19.187 1.809 9.364 1.00 81.75 89 THR A O 1
ATOM 683 N N . PRO A 1 90 ? -20.839 1.588 7.864 1.00 82.88 90 PRO A N 1
ATOM 684 C CA . PRO A 1 90 ? -21.645 2.674 8.424 1.00 82.88 90 PRO A CA 1
ATOM 685 C C . PRO A 1 90 ? -22.010 2.469 9.903 1.00 82.88 90 PRO A C 1
ATOM 687 O O . PRO A 1 90 ? -22.010 3.420 10.680 1.00 82.88 90 PRO A O 1
ATOM 690 N N . GLU A 1 91 ? -22.232 1.225 10.338 1.00 81.38 91 GLU A N 1
ATOM 691 C CA . GLU A 1 91 ? -22.576 0.884 11.728 1.00 81.38 91 GLU A CA 1
ATOM 692 C C . GLU A 1 91 ? -21.426 1.166 12.706 1.00 81.38 91 GLU A C 1
ATOM 694 O O . GLU A 1 91 ? -21.627 1.235 13.919 1.00 81.38 91 GLU A O 1
ATOM 699 N N . PHE A 1 92 ? -20.195 1.298 12.209 1.00 83.69 92 PHE A N 1
ATOM 700 C CA . PHE A 1 92 ? -19.084 1.788 13.016 1.00 83.69 92 PHE A CA 1
ATOM 701 C C . PHE A 1 92 ? -19.256 3.276 13.324 1.00 83.69 92 PHE A C 1
ATOM 703 O O . PHE A 1 92 ? -19.187 3.667 14.485 1.00 83.69 92 PHE A O 1
ATOM 710 N N . PHE A 1 93 ? -19.548 4.090 12.309 1.00 83.06 93 PHE A N 1
ATOM 711 C CA . PHE A 1 93 ? -19.776 5.525 12.488 1.00 83.06 93 PHE A CA 1
ATOM 712 C C . PHE A 1 93 ? -21.053 5.818 13.279 1.00 83.06 93 PHE A C 1
ATOM 714 O O . PHE A 1 93 ? -21.096 6.786 14.027 1.00 83.06 93 PHE A O 1
ATOM 721 N N . ALA A 1 94 ? -22.064 4.949 13.201 1.00 85.62 94 ALA A N 1
ATOM 722 C CA . ALA A 1 94 ? -23.261 5.063 14.034 1.00 85.62 94 ALA A CA 1
ATOM 723 C C . ALA A 1 94 ? -22.978 4.883 15.540 1.00 85.62 94 ALA A C 1
ATOM 725 O O . ALA A 1 94 ? -23.756 5.350 16.367 1.00 85.62 94 ALA A O 1
ATOM 726 N N . ARG A 1 95 ? -21.887 4.195 15.903 1.00 86.00 95 ARG A N 1
ATOM 727 C CA . ARG A 1 95 ? -21.531 3.880 17.297 1.00 86.00 95 ARG A CA 1
ATOM 728 C C . ARG A 1 95 ? -20.483 4.806 17.904 1.00 86.00 95 ARG A C 1
ATOM 730 O O . ARG A 1 95 ? -20.328 4.776 19.118 1.00 86.00 95 ARG A O 1
ATOM 737 N N . HIS A 1 96 ? -19.783 5.593 17.089 1.00 85.19 96 HIS A N 1
ATOM 738 C CA . HIS A 1 96 ? -18.680 6.435 17.543 1.00 85.19 96 HIS A CA 1
ATOM 739 C C . HIS A 1 96 ? -18.833 7.858 17.023 1.00 85.19 96 HIS A C 1
ATOM 741 O O . HIS A 1 96 ? -18.965 8.086 15.820 1.00 85.19 96 HIS A O 1
ATOM 747 N N . THR A 1 97 ? -18.779 8.828 17.931 1.00 85.50 97 THR A N 1
ATOM 748 C CA . THR A 1 97 ? -18.837 10.246 17.550 1.00 85.50 97 THR A CA 1
ATOM 749 C C . THR A 1 97 ? -17.487 10.729 17.017 1.00 85.50 97 THR A C 1
ATOM 751 O O . THR A 1 97 ? -16.436 10.186 17.356 1.00 85.50 97 THR A O 1
ATOM 754 N N . VAL A 1 98 ? -17.484 11.792 16.208 1.00 83.69 98 VAL A N 1
ATOM 755 C CA . VAL A 1 98 ? -16.236 12.389 15.692 1.00 83.69 98 VAL A CA 1
ATOM 756 C C . VAL A 1 98 ? -15.340 12.875 16.836 1.00 83.69 98 VAL A C 1
ATOM 758 O O . VAL A 1 98 ? -14.133 12.641 16.811 1.00 83.69 98 VAL A O 1
ATOM 761 N N . SER A 1 99 ? -15.926 13.491 17.866 1.00 86.50 99 SER A N 1
ATOM 762 C CA . SER A 1 99 ? -15.198 13.963 19.049 1.00 86.50 99 SER A CA 1
ATOM 763 C C . SER A 1 99 ? -14.546 12.818 19.823 1.00 86.50 99 SER A C 1
ATOM 765 O O . SER A 1 99 ? -13.407 12.949 20.256 1.00 86.50 99 SER A O 1
ATOM 767 N N . GLU A 1 100 ? -15.229 11.678 19.955 1.00 83.50 100 GLU A N 1
ATOM 768 C CA . GLU A 1 100 ? -14.664 10.469 20.559 1.00 83.50 100 GLU A CA 1
ATOM 769 C C . GLU A 1 100 ? -13.476 9.951 19.738 1.00 83.50 100 GLU A C 1
ATOM 771 O O . GLU A 1 100 ? -12.387 9.772 20.284 1.00 83.50 100 GLU A O 1
ATOM 776 N N . LEU A 1 101 ? -13.647 9.791 18.422 1.00 83.69 101 LEU A N 1
ATOM 777 C CA . LEU A 1 101 ? -12.595 9.313 17.519 1.00 83.69 101 LEU A CA 1
ATOM 778 C C . LEU A 1 101 ? -11.363 10.231 17.506 1.00 83.69 101 LEU A C 1
ATOM 780 O O . LEU A 1 101 ? -10.241 9.736 17.408 1.00 83.69 101 LEU A O 1
ATOM 784 N N . ALA A 1 102 ? -11.546 11.546 17.652 1.00 84.31 102 ALA A N 1
ATOM 785 C CA . ALA A 1 102 ? -10.450 12.514 17.703 1.00 84.31 102 ALA A CA 1
ATOM 786 C C . ALA A 1 102 ? -9.524 12.321 18.921 1.00 84.31 102 ALA A C 1
ATOM 788 O O . ALA A 1 102 ? -8.353 12.693 18.870 1.00 84.31 102 ALA A O 1
ATOM 789 N N . THR A 1 103 ? -10.017 11.709 20.005 1.00 85.94 103 THR A N 1
ATOM 790 C CA . THR A 1 103 ? -9.200 11.399 21.193 1.00 85.94 103 THR A CA 1
ATOM 791 C C . THR A 1 103 ? -8.380 10.116 21.047 1.00 85.94 103 THR A C 1
ATOM 793 O O . THR A 1 103 ? -7.472 9.857 21.843 1.00 85.94 103 THR A O 1
ATOM 796 N N . TRP A 1 104 ? -8.677 9.284 20.045 1.00 80.81 104 TRP A N 1
ATOM 797 C CA . TRP A 1 104 ? -8.029 7.989 19.898 1.00 80.81 104 TRP A CA 1
ATOM 798 C C . TRP A 1 104 ? -6.634 8.149 19.293 1.00 80.81 104 TRP A C 1
ATOM 800 O O . TRP A 1 104 ? -6.429 8.792 18.265 1.00 80.81 104 TRP A O 1
ATOM 810 N N . LYS A 1 105 ? -5.641 7.482 19.891 1.00 71.81 105 LYS A N 1
ATOM 811 C CA . LYS A 1 105 ? -4.311 7.376 19.277 1.00 71.81 105 LYS A CA 1
ATOM 812 C C . LYS A 1 105 ? -4.423 6.581 17.975 1.00 71.81 105 LYS A C 1
ATOM 814 O O . LYS A 1 105 ? -5.078 5.544 17.940 1.00 71.81 105 LYS A O 1
ATOM 819 N N . GLN A 1 106 ? -3.704 6.993 16.934 1.00 55.56 106 GLN A N 1
ATOM 820 C CA . GLN A 1 106 ? -3.739 6.368 15.601 1.00 55.56 106 GLN A CA 1
ATOM 821 C C . GLN A 1 106 ? -3.503 4.840 15.631 1.00 55.56 106 GLN A C 1
ATOM 823 O O . GLN A 1 106 ? -4.108 4.094 14.866 1.00 55.56 106 GLN A O 1
ATOM 828 N N . LYS A 1 107 ? -2.688 4.353 16.581 1.00 50.50 107 LYS A N 1
ATOM 829 C CA . LYS A 1 107 ? -2.445 2.917 16.822 1.00 50.50 107 LYS A CA 1
ATOM 830 C C . LYS A 1 107 ? -3.608 2.200 17.535 1.00 50.50 107 LYS A C 1
ATOM 832 O O . LYS A 1 107 ? -3.770 0.998 17.358 1.00 50.50 107 LYS A O 1
ATOM 837 N N . ALA A 1 108 ? -4.400 2.922 18.330 1.00 43.09 108 ALA A N 1
ATOM 838 C CA . ALA A 1 108 ? -5.555 2.409 19.071 1.00 43.09 108 ALA A CA 1
ATOM 839 C C . ALA A 1 108 ? -6.813 2.284 18.190 1.00 43.09 108 ALA A C 1
ATOM 841 O O . ALA A 1 108 ? -7.612 1.378 18.397 1.00 43.09 108 ALA A O 1
ATOM 842 N N . VAL A 1 109 ? -6.948 3.122 17.155 1.00 48.06 109 VAL A N 1
ATOM 843 C CA . VAL A 1 109 ? -8.021 2.998 16.149 1.00 48.06 109 VAL A CA 1
ATOM 844 C C . VAL A 1 109 ? -7.809 1.764 15.256 1.00 48.06 109 VAL A C 1
ATOM 846 O O . VAL A 1 109 ? -8.771 1.196 14.732 1.00 48.06 109 VAL A O 1
ATOM 849 N N . LEU A 1 110 ? -6.552 1.350 15.040 1.00 44.56 110 LEU A N 1
ATOM 850 C CA . LEU A 1 110 ? -6.207 0.717 13.774 1.00 44.56 110 LEU A CA 1
ATOM 851 C C . LEU A 1 110 ? -5.176 -0.420 13.852 1.00 44.56 110 LEU A C 1
ATOM 853 O O . LEU A 1 110 ? -4.081 -0.328 13.299 1.00 44.56 110 LEU A O 1
ATOM 857 N N . PRO A 1 111 ? -5.564 -1.607 14.331 1.00 39.34 111 PRO A N 1
ATOM 858 C CA . PRO A 1 111 ? -5.454 -2.716 13.421 1.00 39.34 111 PRO A CA 1
ATOM 859 C C . PRO A 1 111 ? -6.553 -2.472 12.376 1.00 39.34 111 PRO A C 1
ATOM 861 O O . PRO A 1 111 ? -7.736 -2.518 12.697 1.00 39.34 111 PRO A O 1
ATOM 864 N N . SER A 1 112 ? -6.216 -2.280 11.102 1.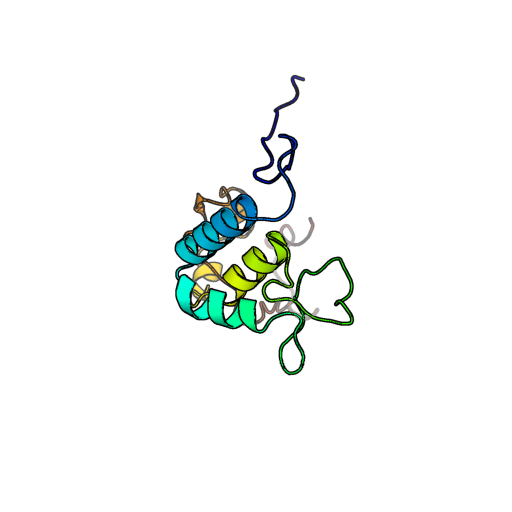00 45.91 112 SER A N 1
ATOM 865 C CA . SER A 1 112 ? -7.124 -2.791 10.063 1.00 45.91 112 SER A CA 1
ATOM 866 C C . SER A 1 112 ? -8.403 -2.005 9.703 1.00 45.91 112 SER A C 1
ATOM 868 O O . SER A 1 112 ? -9.380 -2.647 9.334 1.00 45.91 112 SER A O 1
ATOM 870 N N . ARG A 1 113 ? -8.490 -0.676 9.798 1.00 47.75 113 ARG A N 1
ATOM 871 C CA . ARG A 1 113 ? -9.755 0.041 9.516 1.00 47.75 113 ARG A CA 1
ATOM 872 C C . ARG A 1 113 ? -9.608 0.956 8.304 1.00 47.75 113 ARG A C 1
ATOM 874 O O . ARG A 1 113 ? -8.902 1.948 8.334 1.00 47.75 113 ARG A O 1
ATOM 881 N N . CYS A 1 114 ? -10.207 0.539 7.203 1.00 53.53 114 CYS A N 1
ATOM 882 C CA . CYS A 1 114 ? -9.888 1.028 5.867 1.00 53.53 114 CYS A CA 1
ATOM 883 C C . CYS A 1 114 ? -10.880 2.043 5.330 1.00 53.53 114 CYS A C 1
ATOM 885 O O . CYS A 1 114 ? -11.879 2.338 5.980 1.00 53.53 114 CYS A O 1
ATOM 887 N N . ALA A 1 115 ? -10.593 2.475 4.098 1.00 58.19 115 ALA A N 1
ATOM 888 C CA . ALA A 1 115 ? -11.437 3.267 3.219 1.00 58.19 115 ALA A CA 1
ATOM 889 C C . ALA A 1 115 ? -12.939 3.042 3.451 1.00 58.19 115 ALA A C 1
ATOM 891 O O . ALA A 1 115 ? -13.441 1.910 3.396 1.00 58.19 115 ALA A O 1
ATOM 892 N N . THR A 1 116 ? -13.643 4.144 3.704 1.00 57.16 116 THR A N 1
ATOM 893 C CA . THR A 1 116 ? -15.100 4.182 3.767 1.00 57.16 116 THR A CA 1
ATOM 894 C C . THR A 1 116 ? -15.643 3.787 2.399 1.00 57.16 116 THR A C 1
ATOM 896 O O . THR A 1 116 ? -15.274 4.367 1.383 1.00 57.16 116 THR A O 1
ATOM 899 N N . THR A 1 117 ? -16.492 2.766 2.358 1.00 58.34 117 THR A N 1
ATOM 900 C CA . THR A 1 117 ? -17.060 2.252 1.096 1.00 58.34 117 THR A CA 1
ATOM 901 C C . THR A 1 117 ? -18.355 2.945 0.699 1.00 58.34 117 THR A C 1
ATOM 903 O O . THR A 1 117 ? -18.837 2.735 -0.409 1.00 58.34 117 THR A O 1
ATOM 906 N N . GLN A 1 118 ? -18.910 3.776 1.581 1.00 63.41 118 GLN A N 1
ATOM 907 C CA . GLN A 1 118 ? -20.148 4.504 1.344 1.00 63.41 118 GLN A CA 1
ATOM 908 C C . GLN A 1 118 ? -19.938 6.000 1.586 1.00 63.41 118 GLN A C 1
ATOM 910 O O . GLN A 1 118 ? -19.240 6.367 2.536 1.00 63.41 118 GLN A O 1
ATOM 915 N N . PRO A 1 119 ? -20.518 6.873 0.745 1.00 64.00 119 PRO A N 1
ATOM 916 C CA . PRO A 1 119 ? -20.461 8.304 0.979 1.00 64.00 119 PRO A CA 1
ATOM 917 C C . PRO A 1 119 ? -21.134 8.627 2.315 1.00 64.00 119 PRO A C 1
ATOM 919 O O . PRO A 1 119 ? -22.249 8.183 2.587 1.00 64.00 119 PRO A O 1
ATOM 922 N N . LEU A 1 120 ? -20.464 9.423 3.147 1.00 65.81 120 LEU A N 1
ATOM 923 C CA . LEU A 1 120 ? -21.105 10.031 4.305 1.00 65.81 120 LEU A CA 1
ATOM 924 C C . LEU A 1 120 ? -22.007 11.151 3.784 1.00 65.81 120 LEU A C 1
ATOM 926 O O . LEU A 1 120 ? -21.531 12.217 3.396 1.00 65.81 120 LEU A O 1
ATOM 930 N N . THR A 1 121 ? -23.310 10.898 3.710 1.00 65.62 121 THR A N 1
ATOM 931 C CA . THR A 1 121 ? -24.276 11.924 3.321 1.00 65.62 121 THR A CA 1
ATOM 932 C C . THR A 1 121 ? -24.635 12.756 4.544 1.00 65.62 121 THR A C 1
ATOM 934 O O . THR A 1 121 ? -25.368 12.298 5.420 1.00 65.62 121 THR A O 1
ATOM 937 N N . ASN A 1 122 ? -24.174 14.003 4.590 1.00 49.44 122 ASN A N 1
ATOM 938 C CA . ASN A 1 122 ? -24.759 14.992 5.486 1.00 49.44 122 ASN A CA 1
ATOM 939 C C . ASN A 1 122 ? -26.096 15.419 4.878 1.00 49.44 122 ASN A C 1
ATOM 941 O O . ASN A 1 122 ? -26.151 16.367 4.097 1.00 49.44 122 ASN A O 1
ATOM 945 N N . THR A 1 123 ? -27.185 14.717 5.190 1.00 45.94 123 THR A N 1
ATOM 946 C CA . THR A 1 123 ? -28.520 15.247 4.901 1.00 45.94 123 THR A CA 1
ATOM 947 C C . THR A 1 123 ? -28.736 16.452 5.807 1.00 45.94 123 THR A C 1
ATOM 949 O O . THR A 1 123 ? -29.202 16.322 6.940 1.00 45.94 123 THR A O 1
ATOM 952 N N . CYS A 1 124 ? -28.343 17.631 5.329 1.00 36.03 124 CYS A N 1
ATOM 953 C CA . CYS A 1 124 ? -28.775 18.884 5.917 1.00 36.03 124 CYS A CA 1
ATOM 954 C C . CYS A 1 124 ? -30.305 18.926 5.762 1.00 36.03 124 CYS A C 1
ATOM 956 O O . CYS A 1 124 ? -30.786 18.800 4.631 1.00 36.03 124 CYS A O 1
ATOM 958 N N . PRO A 1 125 ? -31.091 19.023 6.850 1.00 45.94 125 PRO A N 1
ATOM 959 C CA . PRO A 1 125 ? -32.531 19.165 6.718 1.00 45.94 125 PRO A CA 1
ATOM 960 C C . PRO A 1 125 ? -32.796 20.440 5.919 1.00 45.94 125 PRO A C 1
ATOM 962 O O . PRO A 1 125 ? -32.277 21.502 6.264 1.00 45.94 125 PRO A O 1
ATOM 965 N N . SER A 1 126 ? -33.573 20.332 4.844 1.00 44.25 126 SER A N 1
ATOM 966 C CA . SER A 1 126 ? -33.936 21.471 4.006 1.00 44.25 126 SER A CA 1
ATOM 967 C C . SER A 1 126 ? -34.487 22.624 4.862 1.00 44.25 126 SER A C 1
ATOM 969 O O . SER A 1 126 ? -35.177 22.371 5.861 1.00 44.25 126 SER A O 1
ATOM 971 N N . PRO A 1 127 ? -34.205 23.889 4.499 1.00 44.06 127 PRO A N 1
ATOM 972 C CA . PRO A 1 127 ? -34.675 25.049 5.245 1.00 44.06 127 PRO A CA 1
ATOM 973 C C . PRO A 1 127 ? -36.207 25.107 5.162 1.00 44.06 127 PRO A C 1
ATOM 975 O O . PRO A 1 127 ? -36.771 25.561 4.175 1.00 44.06 127 PRO A O 1
ATOM 978 N N . GLY A 1 128 ? -36.894 24.582 6.178 1.00 44.00 128 GLY A N 1
ATOM 979 C CA . GLY A 1 128 ? -38.360 24.539 6.208 1.00 44.00 128 GLY A CA 1
ATOM 980 C C . GLY A 1 128 ? -38.956 23.816 7.414 1.00 44.00 128 GLY A C 1
ATOM 981 O O . GLY A 1 128 ? -40.009 24.210 7.912 1.00 44.00 128 GLY A O 1
ATOM 982 N N . THR A 1 129 ? -38.274 22.814 7.970 1.00 47.47 129 THR A N 1
ATOM 983 C CA . THR A 1 129 ? -38.735 22.142 9.198 1.00 47.47 129 THR A CA 1
ATOM 984 C C . THR A 1 129 ? -38.221 22.851 10.447 1.00 47.47 129 THR A C 1
ATOM 986 O O . THR A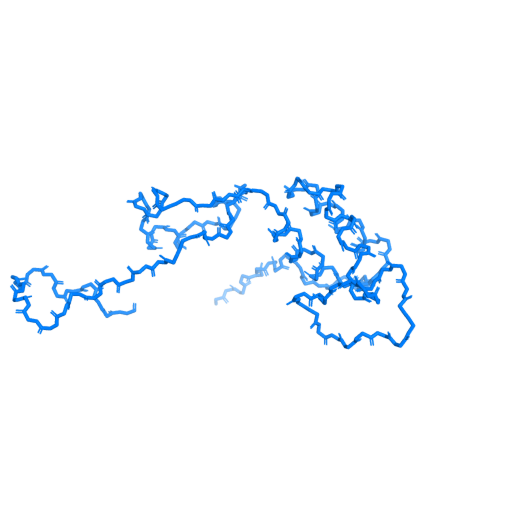 1 129 ? -37.091 22.650 10.889 1.00 47.47 129 THR A O 1
ATOM 989 N N . ARG A 1 130 ? -39.083 23.693 11.023 1.00 40.75 130 ARG A N 1
ATOM 990 C CA . ARG A 1 130 ? -38.894 24.396 12.298 1.00 40.75 130 ARG A CA 1
ATOM 991 C C . ARG A 1 130 ? -38.592 23.378 13.417 1.00 40.75 130 ARG A C 1
ATOM 993 O O . ARG A 1 130 ? -39.492 22.669 13.860 1.00 40.75 130 ARG A O 1
ATOM 1000 N N . ARG A 1 131 ? -37.336 23.277 13.874 1.00 46.03 131 ARG A N 1
ATOM 1001 C CA . ARG A 1 131 ? -36.973 22.512 15.084 1.00 46.03 131 ARG A CA 1
ATOM 1002 C C . ARG A 1 131 ? -37.022 23.405 16.325 1.00 46.03 131 ARG A C 1
ATOM 1004 O O . ARG A 1 131 ? -36.632 24.567 16.295 1.00 46.03 131 ARG A O 1
ATOM 1011 N N . SER A 1 132 ? -37.514 22.814 17.411 1.00 44.25 132 SER A N 1
ATOM 1012 C CA . SER A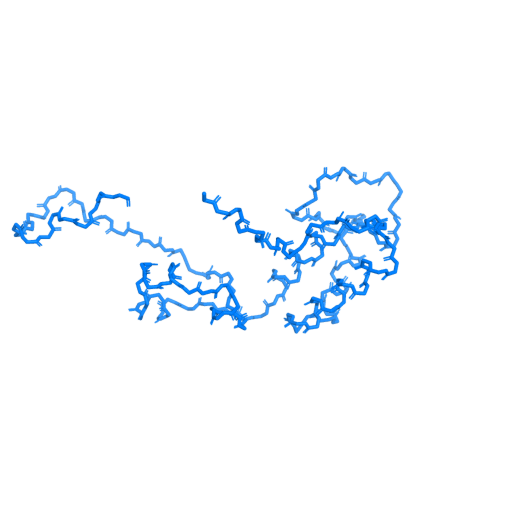 1 132 ? -37.549 23.343 18.780 1.00 44.25 132 SER A CA 1
ATOM 1013 C C . SER A 1 132 ? -36.169 23.853 19.257 1.00 44.25 132 SER A C 1
ATOM 1015 O O . SER A 1 132 ? -35.144 23.275 18.871 1.00 44.25 132 SER A O 1
ATOM 1017 N N . PRO A 1 133 ? -36.120 24.898 20.117 1.00 41.53 133 PRO A N 1
ATOM 1018 C CA . PRO A 1 133 ? -34.917 25.691 20.422 1.00 41.53 133 PRO A CA 1
ATOM 1019 C C . PRO A 1 133 ? -33.760 24.947 21.113 1.00 41.53 133 PRO A C 1
ATOM 1021 O O . PRO A 1 133 ? -32.716 25.538 21.357 1.00 41.53 133 PRO A O 1
ATOM 1024 N N . ARG A 1 134 ? -33.884 23.647 21.403 1.00 43.06 134 ARG A N 1
ATOM 1025 C CA . ARG A 1 134 ? -32.833 22.859 22.072 1.00 43.06 134 ARG A CA 1
ATOM 1026 C C . ARG A 1 134 ? -31.751 22.276 21.154 1.00 43.06 134 ARG A C 1
ATOM 1028 O O . ARG A 1 134 ? -30.835 21.641 21.655 1.00 43.06 134 ARG A O 1
ATOM 1035 N N . SER A 1 135 ? -31.831 22.469 19.834 1.00 44.06 135 SER A N 1
ATOM 1036 C CA . SER A 1 135 ? -30.937 21.795 18.866 1.00 44.06 135 SER A CA 1
ATOM 1037 C C . SER A 1 135 ? -29.976 22.707 18.089 1.00 44.06 135 SER A C 1
ATOM 1039 O O . SER A 1 135 ? -29.240 22.225 17.235 1.00 44.06 135 SER A O 1
ATOM 1041 N N . ALA A 1 136 ? -29.930 24.008 18.390 1.00 39.12 136 ALA A N 1
ATOM 1042 C CA . ALA A 1 136 ? -29.157 24.978 17.605 1.00 39.12 136 ALA A CA 1
ATOM 1043 C C . ALA A 1 136 ? -27.651 25.063 17.941 1.00 39.12 136 ALA A C 1
ATOM 1045 O O . ALA A 1 136 ? -26.933 25.799 17.275 1.00 39.12 136 ALA A O 1
ATOM 1046 N N . GLN A 1 137 ? -27.142 24.334 18.940 1.00 41.59 137 GLN A N 1
ATOM 1047 C CA . GLN A 1 137 ? -25.751 24.505 19.399 1.00 41.59 137 GLN A CA 1
ATOM 1048 C C . GLN A 1 137 ? -24.702 23.613 18.717 1.00 41.59 137 GLN A C 1
ATOM 1050 O O . GLN A 1 137 ? -23.521 23.790 18.978 1.00 41.59 137 GLN A O 1
ATOM 1055 N N . SER A 1 138 ? -25.080 22.686 17.832 1.00 39.41 138 SER A N 1
ATOM 1056 C CA . SER A 1 138 ? -24.135 21.665 17.337 1.00 39.41 138 SER A CA 1
ATOM 1057 C C . SER A 1 138 ? -23.543 21.911 15.939 1.00 39.41 138 SER A C 1
ATOM 1059 O O . SER A 1 138 ? -22.813 21.050 15.455 1.00 39.41 138 SER A O 1
ATOM 1061 N N . CYS A 1 139 ? -23.837 23.027 15.265 1.00 33.16 139 CYS A N 1
ATOM 1062 C CA . CYS A 1 139 ? -23.429 23.219 13.860 1.00 33.16 139 CYS A CA 1
ATOM 1063 C C . CYS A 1 139 ? -22.377 24.315 13.615 1.00 33.16 139 CYS A C 1
ATOM 1065 O O . CYS A 1 139 ? -22.187 24.705 12.468 1.00 33.16 139 CYS A O 1
ATOM 1067 N N . ALA A 1 140 ? -21.681 24.809 14.639 1.00 29.73 140 ALA A N 1
ATOM 1068 C CA . ALA A 1 140 ? -20.609 25.787 14.444 1.00 29.73 140 ALA A CA 1
ATOM 1069 C C . ALA A 1 140 ? -19.370 25.435 15.276 1.00 29.73 140 ALA A C 1
ATOM 1071 O O . ALA A 1 140 ? -19.316 25.772 16.457 1.00 29.73 140 ALA A O 1
ATOM 1072 N N . ALA A 1 141 ? -18.421 24.739 14.642 1.00 32.59 141 ALA A N 1
ATOM 1073 C CA . ALA A 1 141 ? -16.962 24.857 14.785 1.00 32.59 141 ALA A CA 1
ATOM 1074 C C . ALA A 1 141 ? -16.284 23.743 13.974 1.00 32.59 141 ALA A C 1
ATOM 1076 O O . ALA A 1 141 ? -16.594 22.559 14.235 1.00 32.59 141 ALA A O 1
#